Protein AF-A0A520IU74-F1 (afdb_monomer_lite)

Radius of gyration: 26.96 Å; chains: 1; bounding box: 60×42×92 Å

Secondary structure (DSSP, 8-state):
-PPPPPPPPP-S-PPP---HHHHHHHHHHHHHHHHHHHHHHHHHHHHHHHHHHHHHHHHHHHHHHHHHHHHHHHHHHH---HHHHHHHHSHHHHHTT-HHHHHHHHHHHHHHHHHHHHHHHHHHHHHHHHHHHHHT--THHHHHHHHHHHHHHHHHHTS--

Sequence (161 aa):
MVQDPAPSPAPADAPPRAGTTGIFRAAARNLGWLLASRGVMAILSLFYLGFATRTLGVVDFGRFALISGAAQALATFVGFQTWQIIVQYGVEPIQHGDTPRLARLFRLSAILDLCSALVGAVLTVGILFAWSDGFGIPPNLMRDTLIFAVVQLITIRSTPL

Foldseek 3Di:
DDDDDDDDDDDPDPDPDCDPVNVVVVVVVVVVVVVVVVVVVVVVVVVVLVCLCVVLPDPVSVVVCVVVVVLVVLCVVLPDPLVVQCVVVVPVCVVVVVVVVNVVSVVVSVVSLVRSLVVSVVVLVVVCVVCVVVPVDDPVVVVVVVVVSVVVSVVSPVPDD

pLDDT: mean 73.12, std 12.09, range [39.5, 96.88]

Structure (mmCIF, N/CA/C/O backbone):
data_AF-A0A520IU74-F1
#
_entry.id   AF-A0A520IU74-F1
#
loop_
_atom_site.group_PDB
_atom_site.id
_atom_site.type_symbol
_atom_site.label_atom_id
_atom_site.label_alt_id
_atom_site.label_comp_id
_atom_site.label_asym_id
_atom_site.label_entity_id
_atom_site.label_seq_id
_atom_site.pdbx_PDB_ins_code
_atom_site.Cartn_x
_atom_site.Cartn_y
_atom_site.Cartn_z
_atom_site.occupancy
_atom_site.B_iso_or_equiv
_atom_site.auth_seq_id
_atom_site.auth_comp_id
_atom_site.auth_asym_id
_atom_site.auth_atom_id
_atom_site.pdbx_PDB_model_num
ATOM 1 N N . MET A 1 1 ? -40.901 26.058 63.646 1.00 45.91 1 MET A N 1
ATOM 2 C CA . MET A 1 1 ? -39.431 26.198 63.672 1.00 45.91 1 MET A CA 1
ATOM 3 C C . MET A 1 1 ? -38.884 25.189 62.669 1.00 45.91 1 MET A C 1
ATOM 5 O O . MET A 1 1 ? -38.609 24.055 63.027 1.00 45.91 1 MET A O 1
ATOM 9 N N . VAL A 1 2 ? -38.921 25.553 61.385 1.00 54.50 2 VAL A N 1
ATOM 10 C CA . VAL A 1 2 ? -38.447 24.715 60.273 1.00 54.50 2 VAL A CA 1
ATOM 11 C C . VAL A 1 2 ? -36.959 25.019 60.130 1.00 54.50 2 VAL A C 1
ATOM 13 O O . VAL A 1 2 ? -36.602 26.177 59.942 1.00 54.50 2 VAL A O 1
ATO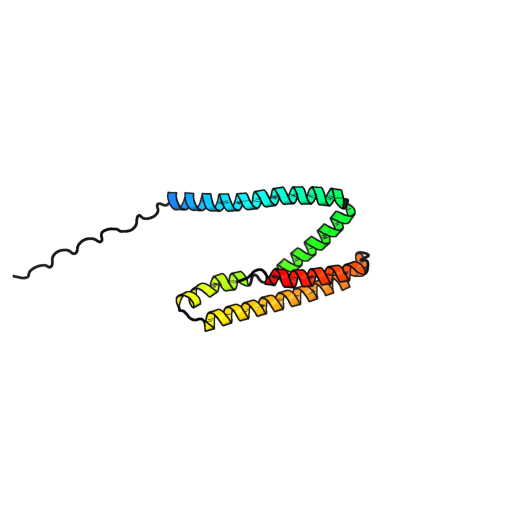M 16 N N . GLN A 1 3 ? -36.100 24.023 60.335 1.00 60.66 3 GLN A N 1
ATOM 17 C CA . GLN A 1 3 ? -34.674 24.144 60.041 1.00 60.66 3 GLN A CA 1
ATOM 18 C C . GLN A 1 3 ? -34.506 24.105 58.523 1.00 60.66 3 GLN A C 1
ATOM 20 O O . GLN A 1 3 ? -34.848 23.100 57.900 1.00 60.66 3 GLN A O 1
ATOM 25 N N . ASP A 1 4 ? -33.998 25.188 57.940 1.00 68.94 4 ASP A N 1
ATOM 26 C CA . ASP A 1 4 ? -33.504 25.163 56.567 1.00 68.94 4 ASP A CA 1
ATOM 27 C C . ASP A 1 4 ? -32.324 24.179 56.472 1.00 68.94 4 ASP A C 1
ATOM 29 O O . ASP A 1 4 ? -31.436 24.200 57.335 1.00 68.94 4 ASP A O 1
ATOM 33 N N . PRO A 1 5 ? -32.285 23.301 55.455 1.00 67.31 5 PRO A N 1
ATOM 34 C CA . PRO A 1 5 ? -31.148 22.423 55.241 1.00 67.31 5 PRO A CA 1
ATOM 35 C C . PRO A 1 5 ? -29.914 23.261 54.884 1.00 67.31 5 PRO A C 1
ATOM 37 O O . PRO A 1 5 ? -29.975 24.171 54.057 1.00 67.31 5 PRO A O 1
ATOM 40 N N . ALA A 1 6 ? -28.783 22.950 55.518 1.00 72.69 6 ALA A N 1
ATOM 41 C CA . ALA A 1 6 ? -27.508 23.601 55.238 1.00 72.69 6 ALA A CA 1
ATOM 42 C C . ALA A 1 6 ? -27.155 23.500 53.736 1.00 72.69 6 ALA A C 1
ATOM 44 O O . ALA A 1 6 ? -27.392 22.451 53.126 1.00 72.69 6 ALA A O 1
ATOM 45 N N . PRO A 1 7 ? -26.575 24.553 53.129 1.00 71.06 7 PRO A N 1
ATOM 46 C CA . PRO A 1 7 ? -26.173 24.520 51.728 1.00 71.06 7 PRO A CA 1
ATOM 47 C C . PRO A 1 7 ? -25.169 23.387 51.490 1.00 71.06 7 PRO A C 1
ATOM 49 O O . PRO A 1 7 ? -24.191 23.241 52.226 1.00 71.06 7 PRO A O 1
ATOM 52 N N . SER A 1 8 ? -25.419 22.571 50.463 1.00 74.25 8 SER A N 1
ATOM 53 C CA . SER A 1 8 ? -24.512 21.494 50.064 1.00 74.25 8 SER A CA 1
ATOM 54 C C . SER A 1 8 ? -23.123 22.060 49.727 1.00 74.25 8 SER A C 1
ATOM 56 O O . SER A 1 8 ? -23.045 23.109 49.080 1.00 74.25 8 SER A O 1
ATOM 58 N N . PRO A 1 9 ? -22.024 21.395 50.133 1.00 69.62 9 PRO A N 1
ATOM 59 C CA . PRO A 1 9 ? -20.681 21.837 49.783 1.00 69.62 9 PRO A CA 1
ATOM 60 C C . PRO A 1 9 ? -20.535 21.856 48.259 1.00 69.62 9 PRO A C 1
ATOM 62 O O . PRO A 1 9 ? -20.893 20.894 47.577 1.00 69.62 9 PRO A O 1
ATOM 65 N N . ALA A 1 10 ? -20.033 22.972 47.726 1.00 68.88 10 ALA A N 1
ATOM 66 C CA . ALA A 1 10 ? -19.710 23.086 46.311 1.00 68.88 10 ALA A CA 1
ATOM 67 C C . ALA A 1 10 ? -18.766 21.937 45.910 1.00 68.88 10 ALA A C 1
ATOM 69 O O . ALA A 1 10 ? -17.871 21.606 46.693 1.00 68.88 10 ALA A O 1
ATOM 70 N N . PRO A 1 11 ? -18.942 21.322 44.726 1.00 67.00 11 PRO A N 1
ATOM 71 C CA . PRO A 1 11 ? -18.048 20.270 44.268 1.00 67.00 11 PRO A CA 1
ATOM 72 C C . PRO A 1 11 ? -16.624 20.826 44.184 1.00 67.00 11 PRO A C 1
ATOM 74 O O . PRO A 1 11 ? -16.317 21.657 43.327 1.00 67.00 11 PRO A O 1
ATOM 77 N N . ALA A 1 12 ? -15.773 20.392 45.113 1.00 68.81 12 ALA A N 1
ATOM 78 C CA . ALA A 1 12 ? -14.339 20.559 45.004 1.00 68.81 12 ALA A CA 1
ATOM 79 C C . ALA A 1 12 ? -13.885 19.772 43.767 1.00 68.81 12 ALA A C 1
ATOM 81 O O . ALA A 1 12 ? -14.268 18.618 43.587 1.00 68.81 12 ALA A O 1
ATOM 82 N N . ASP A 1 13 ? -13.098 20.433 42.922 1.00 66.38 13 ASP A N 1
ATOM 83 C CA . ASP A 1 13 ? -12.348 19.836 41.814 1.00 66.38 13 ASP A CA 1
ATOM 84 C C . ASP A 1 13 ? -13.121 19.619 40.501 1.00 66.38 13 ASP A C 1
ATOM 86 O O . ASP A 1 13 ? -13.073 18.560 39.874 1.00 66.38 13 ASP A O 1
ATOM 90 N N . ALA A 1 14 ? -13.758 20.678 39.990 1.00 61.19 14 ALA A N 1
ATOM 91 C CA . ALA A 1 14 ? -14.028 20.744 38.554 1.00 61.19 14 ALA A CA 1
ATOM 92 C C . ALA A 1 14 ? -12.682 20.699 37.790 1.00 61.19 14 ALA A C 1
ATOM 94 O O . ALA A 1 14 ? -11.833 21.567 38.026 1.00 61.19 14 ALA A O 1
ATOM 95 N N . PRO A 1 15 ? -12.451 19.724 36.885 1.00 65.56 15 PRO A N 1
ATOM 96 C CA . PRO A 1 15 ? -11.173 19.594 36.200 1.00 65.56 15 PRO A CA 1
ATOM 97 C C . PRO A 1 15 ? -10.864 20.877 35.418 1.00 65.56 15 PRO A C 1
ATOM 99 O O . PRO A 1 15 ? -11.771 21.463 34.811 1.00 65.56 15 PRO A O 1
ATOM 102 N N . PRO A 1 16 ? -9.599 21.333 35.413 1.00 66.25 16 PRO A N 1
ATOM 103 C CA . PRO A 1 16 ? -9.214 22.543 34.707 1.00 66.25 16 PRO A CA 1
ATOM 104 C C . PRO A 1 16 ? -9.596 22.399 33.234 1.00 66.25 16 PRO A C 1
ATOM 106 O O . PRO A 1 16 ? -9.099 21.517 32.531 1.00 66.25 16 PRO A O 1
ATOM 109 N N . ARG A 1 17 ? -10.511 23.258 32.764 1.00 65.50 17 ARG A N 1
ATOM 110 C CA . ARG A 1 17 ? -10.895 23.320 31.351 1.00 65.50 17 ARG A CA 1
ATOM 111 C C . ARG A 1 17 ? -9.622 23.576 30.558 1.00 65.50 17 ARG A C 1
ATOM 113 O O . ARG A 1 17 ? -9.024 24.641 30.702 1.00 65.50 17 ARG A O 1
ATOM 120 N N . ALA A 1 18 ? -9.186 22.592 29.773 1.00 63.19 18 ALA A N 1
ATOM 121 C CA . ALA A 1 18 ? -8.020 22.733 28.915 1.00 63.19 18 ALA A CA 1
ATOM 122 C C . ALA A 1 18 ? -8.215 23.986 28.052 1.00 63.19 18 ALA A C 1
ATOM 124 O O . ALA A 1 18 ? -9.097 24.029 27.196 1.00 63.19 18 ALA A O 1
ATOM 125 N N . GLY A 1 19 ? -7.444 25.036 28.343 1.00 71.50 19 GLY A N 1
ATOM 126 C CA . GLY A 1 19 ? -7.568 26.308 27.647 1.00 71.50 19 GLY A CA 1
ATOM 127 C C . GLY A 1 19 ? -7.324 26.116 26.154 1.00 71.50 19 GLY A C 1
ATOM 128 O O . GLY A 1 19 ? -6.503 25.289 25.753 1.00 71.50 19 GLY A O 1
ATOM 129 N N . THR A 1 20 ? -8.014 26.898 25.329 1.00 73.56 20 THR A N 1
ATOM 130 C CA . THR A 1 20 ? -7.917 26.896 23.863 1.00 73.56 20 THR A CA 1
ATOM 131 C C . THR A 1 20 ? -6.464 26.822 23.355 1.00 73.56 20 THR A C 1
ATOM 133 O O . THR A 1 20 ? -6.155 26.064 22.438 1.00 73.56 20 THR A O 1
ATOM 136 N N . THR A 1 21 ? -5.531 27.512 24.017 1.00 76.00 21 THR A N 1
ATOM 137 C CA . THR A 1 21 ? -4.080 27.487 23.749 1.00 76.00 21 THR A CA 1
ATOM 138 C C . THR A 1 21 ? -3.422 26.110 23.915 1.00 76.00 21 THR A C 1
ATOM 140 O O . THR A 1 21 ? -2.521 25.763 23.150 1.00 76.00 21 THR A O 1
ATOM 143 N N . GLY A 1 22 ? -3.867 25.299 24.877 1.00 81.00 22 GLY A N 1
ATOM 144 C CA . GLY A 1 22 ? -3.370 23.938 25.093 1.00 81.00 22 GLY A CA 1
ATOM 145 C C . GLY A 1 22 ? -3.755 22.983 23.961 1.00 81.00 22 GLY A C 1
ATOM 146 O O . GLY A 1 22 ? -2.924 22.185 23.521 1.00 81.00 22 GLY A O 1
ATOM 147 N N . ILE A 1 23 ? -4.976 23.123 23.434 1.00 86.62 23 ILE A N 1
ATOM 148 C CA . ILE A 1 23 ? -5.479 22.332 22.301 1.00 86.62 23 ILE A CA 1
ATOM 149 C C . ILE A 1 23 ? -4.698 22.678 21.028 1.00 86.62 23 ILE A C 1
ATOM 151 O O . ILE A 1 23 ? -4.203 21.775 20.354 1.00 86.62 23 ILE A O 1
ATOM 155 N N . PHE A 1 24 ? -4.495 23.969 20.740 1.00 88.62 24 PHE A N 1
ATOM 156 C CA . PHE A 1 24 ? -3.706 24.401 19.580 1.00 88.62 24 PHE A CA 1
ATOM 157 C C . PHE A 1 24 ? -2.255 23.913 19.637 1.00 88.62 24 PHE A C 1
ATOM 159 O O . PHE A 1 24 ? -1.729 23.436 18.632 1.00 88.62 24 PHE A O 1
ATOM 166 N N . ARG A 1 25 ? -1.611 23.953 20.810 1.00 90.38 25 ARG A N 1
ATOM 167 C CA . ARG A 1 25 ? -0.243 23.438 20.978 1.00 90.38 25 ARG A CA 1
ATOM 168 C C . ARG A 1 25 ? -0.164 21.920 20.785 1.00 90.38 25 ARG A C 1
ATOM 170 O O . ARG A 1 25 ? 0.785 21.434 20.170 1.00 90.38 25 ARG A O 1
ATOM 177 N N . ALA A 1 26 ? -1.141 21.168 21.293 1.00 87.00 26 ALA A N 1
ATOM 178 C CA . ALA A 1 26 ? -1.202 19.721 21.098 1.00 87.00 26 ALA A CA 1
ATOM 179 C C . ALA A 1 26 ? -1.432 19.359 19.621 1.00 87.00 26 ALA A C 1
ATOM 181 O O . ALA A 1 26 ? -0.724 18.504 19.086 1.00 87.00 26 ALA A O 1
ATOM 182 N N . ALA A 1 27 ? -2.355 20.057 18.952 1.00 89.62 27 ALA A N 1
ATOM 183 C CA . ALA A 1 27 ? -2.622 19.898 17.527 1.00 89.62 27 ALA A CA 1
ATOM 184 C C . ALA A 1 27 ? -1.385 20.231 16.678 1.00 89.62 27 ALA A C 1
ATOM 186 O O . ALA A 1 27 ? -0.993 19.422 15.841 1.00 89.62 27 ALA A O 1
ATOM 187 N N . ALA A 1 28 ? -0.711 21.354 16.947 1.00 92.56 28 ALA A N 1
ATOM 188 C CA . ALA A 1 28 ? 0.508 21.751 16.243 1.00 92.56 28 ALA A CA 1
ATOM 189 C C . ALA A 1 28 ? 1.644 20.731 16.414 1.00 92.56 28 ALA A C 1
ATOM 191 O O . ALA A 1 28 ? 2.348 20.425 15.455 1.00 92.56 28 ALA A O 1
ATOM 192 N N . ARG A 1 29 ? 1.803 20.152 17.612 1.00 91.69 29 ARG A N 1
ATOM 193 C CA . ARG A 1 29 ? 2.802 19.102 17.862 1.00 91.69 29 ARG A CA 1
ATOM 194 C C . ARG A 1 29 ? 2.498 17.815 17.091 1.00 91.69 29 ARG A C 1
ATOM 196 O O . ARG A 1 29 ? 3.411 17.247 16.500 1.00 91.69 29 ARG A O 1
ATOM 203 N N . ASN A 1 30 ? 1.244 17.361 17.088 1.00 91.19 30 ASN A N 1
ATOM 204 C CA . ASN A 1 30 ? 0.837 16.170 16.331 1.00 91.19 30 ASN A CA 1
ATOM 205 C C . ASN A 1 30 ? 0.984 16.391 14.822 1.00 91.19 30 ASN A C 1
ATOM 207 O O . ASN A 1 30 ? 1.514 15.535 14.118 1.00 91.19 30 ASN A O 1
ATOM 211 N N . LEU A 1 31 ? 0.577 17.566 14.339 1.00 92.25 31 LEU A N 1
ATOM 212 C CA . LEU A 1 31 ? 0.728 17.947 12.941 1.00 92.25 31 LEU A CA 1
ATOM 213 C C . LEU A 1 31 ? 2.209 18.030 12.546 1.00 92.25 31 LEU A C 1
ATOM 215 O O . LEU A 1 31 ? 2.585 17.519 11.498 1.00 92.25 31 LEU A O 1
ATOM 219 N N . GLY A 1 32 ? 3.061 18.592 13.408 1.00 92.75 32 GLY A N 1
ATOM 220 C CA . GLY A 1 32 ? 4.510 18.625 13.207 1.00 92.75 32 GLY A CA 1
ATOM 221 C C . GLY A 1 32 ? 5.117 17.227 13.088 1.00 92.75 32 GLY A C 1
ATOM 222 O O . GLY A 1 32 ? 5.904 16.980 12.179 1.00 92.75 32 GLY A O 1
ATOM 223 N N . TRP A 1 33 ? 4.695 16.287 13.937 1.00 92.88 33 TRP A N 1
ATOM 224 C CA . TRP A 1 33 ? 5.113 14.885 13.839 1.00 92.88 33 TRP A CA 1
ATOM 225 C C . TRP A 1 33 ? 4.642 14.203 12.548 1.00 92.88 33 TRP A C 1
ATOM 227 O O . TRP A 1 33 ? 5.419 13.483 11.919 1.00 92.88 33 TRP A O 1
ATOM 237 N N . LEU A 1 34 ? 3.403 14.455 12.114 1.00 92.00 34 LEU A N 1
ATOM 238 C CA . LEU A 1 34 ? 2.878 13.936 10.847 1.00 92.00 34 LEU A CA 1
ATOM 239 C C . LEU A 1 34 ? 3.610 14.528 9.634 1.00 92.00 34 LEU A C 1
ATOM 241 O O . LEU A 1 34 ? 3.950 13.799 8.706 1.00 92.00 34 LEU A O 1
ATOM 245 N N . LEU A 1 35 ? 3.888 15.834 9.628 1.00 93.88 35 LEU A N 1
ATOM 246 C CA . LEU A 1 35 ? 4.655 16.455 8.547 1.00 93.88 35 LEU A CA 1
ATOM 247 C C . LEU A 1 35 ? 6.101 15.962 8.522 1.00 93.88 35 LEU A C 1
ATOM 249 O O . LEU A 1 35 ? 6.633 15.739 7.437 1.00 93.88 35 LEU A O 1
ATOM 253 N N . ALA A 1 36 ? 6.725 15.759 9.683 1.00 93.06 36 ALA A N 1
ATOM 254 C CA . ALA A 1 36 ? 8.086 15.242 9.761 1.00 93.06 36 ALA A CA 1
ATOM 255 C C . ALA A 1 36 ? 8.195 13.851 9.119 1.00 93.06 36 ALA A C 1
ATOM 257 O O . ALA A 1 36 ? 9.079 13.630 8.290 1.00 93.06 36 ALA A O 1
ATOM 258 N N . SER A 1 37 ? 7.267 12.935 9.427 1.00 91.75 37 SER A N 1
ATOM 259 C CA . SER A 1 37 ? 7.279 11.592 8.832 1.00 91.75 37 SER A CA 1
ATOM 260 C C . SER A 1 37 ? 7.056 11.625 7.316 1.00 91.75 37 SER A C 1
ATOM 262 O O . SER A 1 37 ? 7.760 10.932 6.577 1.00 91.75 37 SER A O 1
ATOM 264 N N . ARG A 1 38 ? 6.154 12.488 6.822 1.00 92.81 38 ARG A N 1
ATOM 265 C CA . ARG A 1 38 ? 5.956 12.677 5.373 1.00 92.81 38 ARG A CA 1
ATOM 266 C C . ARG A 1 38 ? 7.157 13.328 4.690 1.00 92.81 38 ARG A C 1
ATOM 268 O O . ARG A 1 38 ? 7.490 12.944 3.573 1.00 92.81 38 ARG A O 1
ATOM 275 N N . GLY A 1 39 ? 7.819 14.275 5.351 1.00 95.44 39 GLY A N 1
ATOM 276 C CA . GLY A 1 39 ? 9.022 14.932 4.841 1.00 95.44 39 GLY A CA 1
ATOM 277 C C . GLY A 1 39 ? 10.180 13.950 4.670 1.00 95.44 39 GLY A C 1
ATOM 278 O O . GLY A 1 39 ? 10.783 13.887 3.600 1.00 95.44 39 GLY A O 1
ATOM 279 N N . VAL A 1 40 ? 10.434 13.118 5.684 1.00 95.69 40 VAL A N 1
ATOM 280 C CA . VAL A 1 40 ? 11.456 12.059 5.613 1.00 95.69 40 VAL A CA 1
ATOM 281 C C . VAL A 1 40 ? 11.139 11.066 4.492 1.00 95.69 40 VAL A C 1
ATOM 283 O O . VAL A 1 40 ? 12.021 10.745 3.695 1.00 95.69 40 VAL A O 1
ATOM 286 N N . MET A 1 41 ? 9.880 10.629 4.374 1.00 93.75 41 MET A N 1
ATOM 287 C CA . MET A 1 41 ? 9.442 9.748 3.285 1.00 93.75 41 MET A CA 1
ATOM 288 C C . MET A 1 41 ? 9.679 10.379 1.904 1.00 93.75 41 MET A C 1
ATOM 290 O O . MET A 1 41 ? 10.172 9.701 1.005 1.00 93.75 41 MET A O 1
ATOM 294 N N . ALA A 1 42 ? 9.372 11.667 1.730 1.00 93.81 42 ALA A N 1
ATOM 295 C CA . ALA A 1 42 ? 9.569 12.363 0.460 1.00 93.81 42 ALA A CA 1
ATOM 296 C C . ALA A 1 42 ? 11.053 12.444 0.068 1.00 93.81 42 ALA A C 1
ATOM 298 O O . ALA A 1 42 ? 11.406 12.159 -1.076 1.00 93.81 42 ALA A O 1
ATOM 299 N N . ILE A 1 43 ? 11.928 12.765 1.024 1.00 96.88 43 ILE A N 1
ATOM 300 C CA . ILE A 1 43 ? 13.379 12.812 0.800 1.00 96.88 43 ILE A CA 1
ATOM 301 C C . ILE A 1 43 ? 13.905 11.428 0.399 1.00 96.88 43 ILE A C 1
ATOM 303 O O . ILE A 1 43 ? 14.601 11.299 -0.608 1.00 96.88 43 ILE A O 1
ATOM 307 N N . LEU A 1 44 ? 13.532 10.378 1.137 1.00 95.25 44 LEU A N 1
ATOM 308 C CA . LEU A 1 44 ? 13.904 8.999 0.807 1.00 95.25 44 LEU A CA 1
ATOM 309 C C . LEU A 1 44 ? 13.384 8.580 -0.576 1.00 95.25 44 LEU A C 1
ATOM 311 O O . LEU A 1 44 ? 14.109 7.938 -1.334 1.00 95.25 44 LEU A O 1
ATOM 315 N N . SER A 1 45 ? 12.164 8.987 -0.937 1.00 90.31 45 SER A N 1
ATOM 316 C CA . SER A 1 45 ? 11.587 8.720 -2.257 1.00 90.31 45 SER A CA 1
ATOM 317 C C . SER A 1 45 ? 12.369 9.396 -3.384 1.00 90.31 45 SER A C 1
ATOM 319 O O . SER A 1 45 ? 12.501 8.808 -4.456 1.00 90.31 45 SER A O 1
ATOM 321 N N . LEU A 1 46 ? 12.902 10.604 -3.170 1.00 93.12 46 LEU A N 1
ATOM 322 C CA . LEU A 1 46 ? 13.756 11.281 -4.153 1.00 93.12 46 LEU A CA 1
ATOM 323 C C . LEU A 1 46 ? 15.082 10.542 -4.346 1.00 93.12 46 LEU A C 1
ATOM 325 O O . LEU A 1 46 ? 15.514 10.354 -5.483 1.00 93.12 46 LEU A O 1
ATOM 329 N N . PHE A 1 47 ? 15.700 10.069 -3.260 1.00 94.69 47 PHE A N 1
ATOM 330 C CA . PHE A 1 47 ? 16.892 9.225 -3.358 1.00 94.69 47 PHE A CA 1
ATOM 331 C C . PHE A 1 47 ? 16.598 7.935 -4.122 1.00 94.69 47 PHE A C 1
ATOM 333 O O . PHE A 1 47 ? 17.319 7.615 -5.065 1.00 94.69 47 PHE A O 1
ATOM 340 N N . TYR A 1 48 ? 15.517 7.234 -3.769 1.00 90.50 48 TYR A N 1
ATOM 341 C CA . TYR A 1 48 ? 15.068 6.041 -4.487 1.00 90.50 48 TYR A CA 1
ATOM 342 C C . TYR A 1 48 ? 14.898 6.316 -5.985 1.00 90.50 48 TYR A C 1
ATOM 344 O O . TYR A 1 48 ? 15.430 5.574 -6.807 1.00 90.50 48 TYR A O 1
ATOM 352 N N . LEU A 1 49 ? 14.226 7.411 -6.343 1.00 88.31 49 LEU A N 1
ATOM 353 C CA . LEU A 1 49 ? 13.997 7.800 -7.731 1.00 88.31 49 LEU A CA 1
ATOM 354 C C . LEU A 1 49 ? 15.312 8.060 -8.485 1.00 88.31 49 LEU A C 1
ATOM 356 O O . LEU A 1 49 ? 15.491 7.598 -9.614 1.00 88.31 49 LEU A O 1
ATOM 360 N N . GLY A 1 50 ? 16.256 8.758 -7.850 1.00 89.38 50 GLY A N 1
ATOM 361 C CA . GLY A 1 50 ? 17.582 9.010 -8.414 1.00 89.38 50 GLY A CA 1
ATOM 362 C C . GLY A 1 50 ? 18.396 7.727 -8.608 1.00 89.38 50 GLY A C 1
ATOM 363 O O . GLY A 1 50 ? 19.039 7.546 -9.642 1.00 89.38 50 GLY A O 1
ATOM 364 N N . PHE A 1 51 ? 18.331 6.794 -7.655 1.00 90.00 51 PHE A N 1
ATOM 365 C CA . PHE A 1 51 ? 18.980 5.490 -7.799 1.00 90.00 51 PHE A CA 1
ATOM 366 C C . PHE A 1 51 ? 18.316 4.639 -8.884 1.00 90.00 51 PHE A C 1
ATOM 368 O O . PHE A 1 51 ? 19.021 4.073 -9.716 1.00 90.00 51 PHE A O 1
ATOM 375 N N . ALA A 1 52 ? 16.985 4.577 -8.928 1.00 83.62 52 ALA A N 1
ATOM 376 C CA . ALA A 1 52 ? 16.236 3.796 -9.909 1.00 83.62 52 ALA A CA 1
ATOM 377 C C . ALA A 1 52 ? 16.498 4.280 -11.345 1.00 83.62 52 ALA A C 1
ATOM 379 O O . ALA A 1 52 ? 16.814 3.481 -12.221 1.00 83.62 52 ALA A O 1
ATOM 380 N N . THR A 1 53 ? 16.459 5.594 -11.581 1.00 86.88 53 THR A N 1
ATOM 381 C CA . THR A 1 53 ? 16.750 6.178 -12.904 1.00 86.88 53 THR A CA 1
ATOM 382 C C . THR A 1 53 ? 18.192 5.932 -13.352 1.00 86.88 53 THR A C 1
ATOM 384 O O . THR A 1 53 ? 18.427 5.681 -14.534 1.00 86.88 53 THR A O 1
ATOM 387 N N . ARG A 1 54 ? 19.162 5.943 -12.425 1.00 87.06 54 ARG A N 1
ATOM 388 C CA . ARG A 1 54 ? 20.575 5.657 -12.728 1.00 87.06 54 ARG A CA 1
ATOM 389 C C . ARG A 1 54 ? 20.869 4.168 -12.935 1.00 87.06 54 ARG A C 1
ATOM 391 O O . ARG A 1 54 ? 21.749 3.841 -13.722 1.00 87.06 54 ARG A O 1
ATOM 398 N N . THR A 1 55 ? 20.185 3.281 -12.214 1.00 86.31 55 THR A N 1
ATOM 399 C CA . THR A 1 55 ? 20.421 1.826 -12.267 1.00 86.31 55 THR A CA 1
ATOM 400 C C . THR A 1 55 ? 19.705 1.157 -13.435 1.00 86.31 55 THR A C 1
ATOM 402 O O . THR A 1 55 ? 20.309 0.321 -14.098 1.00 86.31 55 THR A O 1
ATOM 405 N N . LEU A 1 56 ? 18.453 1.536 -13.714 1.00 78.44 56 LEU A N 1
ATOM 406 C CA . LEU A 1 56 ? 17.666 0.985 -14.825 1.00 78.44 56 LEU A CA 1
ATOM 407 C C . LEU A 1 56 ? 17.894 1.743 -16.143 1.00 78.44 56 LEU A C 1
ATOM 409 O O . LEU A 1 56 ? 17.648 1.206 -17.216 1.00 78.44 56 LEU A O 1
ATOM 413 N N . GLY A 1 57 ? 18.340 2.999 -16.084 1.00 81.25 57 GLY A N 1
ATOM 414 C CA . GLY A 1 57 ? 18.317 3.895 -17.239 1.00 81.25 57 GLY A CA 1
ATOM 415 C C . GLY A 1 57 ? 16.910 4.439 -17.529 1.00 81.25 57 GLY A C 1
ATOM 416 O O . GLY A 1 57 ? 15.899 3.942 -17.035 1.00 81.25 57 GLY A O 1
ATOM 417 N N . VAL A 1 58 ? 16.834 5.507 -18.330 1.00 80.94 58 VAL A N 1
ATOM 418 C CA . VAL A 1 58 ? 15.599 6.298 -18.527 1.00 80.94 58 VAL A CA 1
ATOM 419 C C . VAL A 1 58 ? 14.451 5.475 -19.125 1.00 80.94 58 VAL A C 1
ATOM 421 O O . VAL A 1 58 ? 13.301 5.640 -18.719 1.00 80.94 58 VAL A O 1
ATOM 424 N N . VAL A 1 59 ? 14.750 4.581 -20.071 1.00 79.31 59 VAL A N 1
ATOM 425 C CA . VAL A 1 59 ? 13.731 3.813 -20.806 1.00 79.31 59 VAL A CA 1
ATOM 426 C C . VAL A 1 59 ? 13.075 2.754 -19.916 1.00 79.31 59 VAL A C 1
ATOM 428 O O . VAL A 1 59 ? 11.846 2.705 -19.828 1.00 79.31 59 VAL A O 1
ATOM 431 N N . ASP A 1 60 ? 13.865 1.944 -19.210 1.00 76.44 60 ASP A N 1
ATOM 432 C CA . ASP A 1 60 ? 13.322 0.893 -18.342 1.00 76.44 60 ASP A CA 1
ATOM 433 C C . ASP A 1 60 ? 12.719 1.462 -17.053 1.00 76.44 60 ASP A C 1
ATOM 435 O O . ASP A 1 60 ? 11.704 0.952 -16.571 1.00 76.44 60 ASP A O 1
ATOM 439 N N . PHE A 1 61 ? 13.239 2.591 -16.555 1.00 83.44 61 PHE A N 1
ATOM 440 C CA . PHE A 1 61 ? 12.580 3.355 -15.498 1.00 83.44 61 PHE A CA 1
ATOM 441 C C . PHE A 1 61 ? 11.172 3.816 -15.914 1.00 83.44 61 PHE A C 1
ATOM 443 O O . PHE A 1 61 ? 10.228 3.675 -15.137 1.00 83.44 61 PHE A O 1
ATOM 450 N N . GLY A 1 62 ? 11.003 4.323 -17.142 1.00 81.12 62 GLY A N 1
ATOM 451 C CA . GLY A 1 62 ? 9.699 4.746 -17.661 1.00 81.12 62 GLY A CA 1
ATOM 452 C C . GLY A 1 62 ? 8.683 3.601 -17.715 1.00 81.12 62 GLY A C 1
ATOM 453 O O . GLY A 1 62 ? 7.541 3.767 -17.286 1.00 81.12 62 GLY A O 1
ATOM 454 N N . ARG A 1 63 ? 9.109 2.412 -18.162 1.00 81.31 63 ARG A N 1
ATOM 455 C CA . ARG A 1 63 ? 8.273 1.196 -18.159 1.00 81.31 63 ARG A CA 1
ATOM 456 C C . ARG A 1 63 ? 7.860 0.800 -16.743 1.00 81.31 63 ARG A C 1
ATOM 458 O O . ARG A 1 63 ? 6.678 0.576 -16.492 1.00 81.31 63 ARG A O 1
ATOM 465 N N . PHE A 1 64 ? 8.814 0.769 -15.812 1.00 78.19 64 PHE A N 1
ATOM 466 C CA . PHE A 1 64 ? 8.544 0.472 -14.406 1.00 78.19 64 PHE A CA 1
ATOM 467 C C . PHE A 1 64 ? 7.561 1.477 -13.786 1.00 78.19 64 PHE A C 1
ATOM 469 O O . PHE A 1 64 ? 6.598 1.075 -13.132 1.00 78.19 64 PHE A O 1
ATOM 476 N N . ALA A 1 65 ? 7.764 2.775 -14.024 1.00 85.44 65 ALA A N 1
ATOM 477 C CA . ALA A 1 65 ? 6.901 3.832 -13.507 1.00 85.44 65 ALA A CA 1
ATOM 478 C C . ALA A 1 65 ? 5.468 3.729 -14.053 1.00 85.44 65 ALA A C 1
ATOM 480 O O . ALA A 1 65 ? 4.519 3.884 -13.285 1.00 85.44 65 ALA A O 1
ATOM 481 N N . LEU A 1 66 ? 5.299 3.414 -15.344 1.00 81.25 66 LEU A N 1
ATOM 482 C CA . LEU A 1 66 ? 3.982 3.212 -15.957 1.00 81.25 66 LEU A CA 1
ATOM 483 C C . LEU A 1 66 ? 3.252 1.998 -15.374 1.00 81.25 66 LEU A C 1
ATOM 485 O O . LEU A 1 66 ? 2.090 2.118 -14.993 1.00 81.25 66 LEU A O 1
ATOM 489 N N . ILE A 1 67 ? 3.931 0.853 -15.257 1.00 77.62 67 ILE A N 1
ATOM 490 C CA . ILE A 1 67 ? 3.342 -0.373 -14.697 1.00 77.62 67 ILE A CA 1
ATOM 491 C C . ILE A 1 67 ? 2.959 -0.157 -13.229 1.00 77.62 67 ILE A C 1
ATOM 493 O O . ILE A 1 67 ? 1.834 -0.451 -12.827 1.00 77.62 67 ILE A O 1
ATOM 497 N N . SER A 1 68 ? 3.874 0.403 -12.435 1.00 76.31 68 SER A N 1
ATOM 498 C CA . SER A 1 68 ? 3.653 0.658 -11.009 1.00 76.31 68 SER A CA 1
ATOM 499 C C . SER A 1 68 ? 2.539 1.685 -10.777 1.00 76.31 68 SER A C 1
ATOM 501 O O . SER A 1 68 ? 1.659 1.471 -9.943 1.00 76.31 68 SER A O 1
ATOM 503 N N . GLY A 1 69 ? 2.510 2.766 -11.563 1.00 82.25 69 GLY A N 1
ATOM 504 C CA . GLY A 1 69 ? 1.457 3.781 -11.497 1.00 82.25 69 GLY A CA 1
ATOM 505 C C . GLY A 1 69 ? 0.084 3.237 -11.896 1.00 82.25 69 GLY A C 1
ATOM 506 O O . GLY A 1 69 ? -0.899 3.487 -11.197 1.00 82.25 69 GLY A O 1
ATOM 507 N N . ALA A 1 70 ? 0.009 2.439 -12.966 1.00 75.56 70 ALA A N 1
ATOM 508 C CA . ALA A 1 70 ? -1.228 1.774 -13.371 1.00 75.56 70 ALA A CA 1
ATOM 509 C C . ALA A 1 70 ? -1.730 0.811 -12.283 1.00 75.56 70 ALA A C 1
ATOM 511 O O . ALA A 1 70 ? -2.911 0.843 -11.931 1.00 75.56 70 ALA A O 1
ATOM 512 N N . ALA A 1 71 ? -0.832 0.016 -11.692 1.00 74.31 71 ALA A N 1
ATOM 513 C CA . ALA A 1 71 ? -1.163 -0.878 -10.586 1.00 74.31 71 ALA A CA 1
ATOM 514 C C . ALA A 1 71 ? -1.674 -0.111 -9.353 1.00 74.31 71 ALA A C 1
ATOM 516 O O . ALA A 1 71 ? -2.675 -0.512 -8.760 1.00 74.31 71 ALA A O 1
ATOM 517 N N . GLN A 1 72 ? -1.047 1.014 -8.986 1.00 73.31 72 GLN A N 1
ATOM 518 C CA . GLN A 1 72 ? -1.519 1.864 -7.884 1.00 73.31 72 GLN A CA 1
ATOM 519 C C . GLN A 1 72 ? -2.890 2.488 -8.164 1.00 73.31 72 GLN A C 1
ATOM 521 O O . GLN A 1 72 ? -3.743 2.522 -7.274 1.00 73.31 72 GLN A O 1
ATOM 526 N N . ALA A 1 73 ? -3.128 2.961 -9.389 1.00 78.00 73 ALA A N 1
ATOM 527 C CA . ALA A 1 73 ? -4.425 3.500 -9.783 1.00 78.00 73 ALA A CA 1
ATOM 528 C C . ALA A 1 73 ? -5.521 2.431 -9.666 1.00 78.00 73 ALA A C 1
ATOM 530 O O . ALA A 1 73 ? -6.542 2.666 -9.022 1.00 78.00 73 ALA A O 1
ATOM 531 N N . LEU A 1 74 ? -5.275 1.229 -10.195 1.00 70.06 74 LEU A N 1
ATOM 532 C CA . LEU A 1 74 ? -6.166 0.074 -10.037 1.00 70.06 74 LEU A CA 1
ATOM 533 C C . LEU A 1 74 ? -6.420 -0.260 -8.571 1.00 70.06 74 LEU A C 1
ATOM 535 O O . LEU A 1 74 ? -7.572 -0.406 -8.170 1.00 70.06 74 LEU A O 1
ATOM 539 N N . ALA A 1 75 ? -5.367 -0.327 -7.758 1.00 68.81 75 ALA A N 1
ATOM 540 C CA . ALA A 1 75 ? -5.496 -0.576 -6.328 1.00 68.81 75 ALA A CA 1
ATOM 541 C C . ALA A 1 75 ? -6.349 0.499 -5.635 1.00 68.81 75 ALA A C 1
ATOM 543 O O . ALA A 1 75 ? -7.103 0.176 -4.725 1.00 68.81 75 ALA A O 1
ATOM 544 N N . THR A 1 76 ? -6.287 1.753 -6.087 1.00 70.94 76 THR A N 1
ATOM 545 C CA . THR A 1 76 ? -7.115 2.848 -5.556 1.00 70.94 76 THR A CA 1
ATOM 546 C C . THR A 1 76 ? -8.580 2.719 -5.975 1.00 70.94 76 THR A C 1
ATOM 548 O O . THR A 1 76 ? -9.468 2.930 -5.154 1.00 70.94 76 THR A O 1
ATOM 551 N N . PHE A 1 77 ? -8.849 2.349 -7.231 1.00 71.38 77 PHE A N 1
ATOM 552 C CA . PHE A 1 77 ? -10.217 2.154 -7.728 1.00 71.38 77 PHE A CA 1
ATOM 553 C C . PHE A 1 77 ? -10.903 0.927 -7.125 1.00 71.38 77 PHE A C 1
ATOM 555 O O . PHE A 1 77 ? -12.115 0.930 -6.925 1.00 71.38 77 PHE A O 1
ATOM 562 N N . VAL A 1 78 ? -10.137 -0.127 -6.860 1.00 69.81 78 VAL A N 1
ATOM 563 C CA . VAL A 1 78 ? -10.666 -1.416 -6.405 1.00 69.81 78 VAL A CA 1
ATOM 564 C C . VAL A 1 78 ? -10.600 -1.560 -4.883 1.00 69.81 78 VAL A C 1
ATOM 566 O O . VAL A 1 78 ? -11.422 -2.253 -4.284 1.00 69.81 78 VAL A O 1
ATOM 569 N N . GLY A 1 79 ? -9.618 -0.922 -4.247 1.00 65.25 79 GLY A N 1
ATOM 570 C CA . GLY A 1 79 ? -9.326 -1.047 -2.826 1.00 65.25 79 GLY A CA 1
ATOM 571 C C . GLY A 1 79 ? -10.374 -0.365 -1.959 1.00 65.25 79 GLY A C 1
ATOM 572 O O . GLY A 1 79 ? -10.300 0.834 -1.692 1.00 65.25 79 GLY A O 1
ATOM 573 N N . PHE A 1 80 ? -11.322 -1.150 -1.454 1.00 65.56 80 PHE A N 1
ATOM 574 C CA . PHE A 1 80 ? -12.221 -0.703 -0.399 1.00 65.56 80 PHE A CA 1
ATOM 575 C C . PHE A 1 80 ? -11.434 -0.471 0.898 1.00 65.56 80 PHE A C 1
ATOM 577 O O . PHE A 1 80 ? -10.705 -1.342 1.364 1.00 65.56 80 PHE A O 1
ATOM 584 N N . GLN A 1 81 ? -11.581 0.717 1.495 1.00 65.12 81 GLN A N 1
ATOM 585 C CA . GLN A 1 81 ? -10.959 1.082 2.777 1.00 65.12 81 GLN A CA 1
ATOM 586 C C . GLN A 1 81 ? -11.725 0.449 3.944 1.00 65.12 81 GLN A C 1
ATOM 588 O O . GLN A 1 81 ? -12.291 1.128 4.798 1.00 65.12 81 GLN A O 1
ATOM 593 N N . THR A 1 82 ? -11.775 -0.875 3.966 1.00 63.47 82 THR A N 1
ATOM 594 C CA . THR A 1 82 ? -12.586 -1.662 4.890 1.00 63.47 82 THR A CA 1
ATOM 595 C C . THR A 1 82 ? -12.269 -1.385 6.365 1.00 63.47 82 THR A C 1
ATOM 597 O O . THR A 1 82 ? -13.159 -1.412 7.217 1.00 63.47 82 THR A O 1
ATOM 600 N N . TRP A 1 83 ? -11.018 -1.043 6.672 1.00 61.59 83 TRP A N 1
ATOM 601 C CA . TRP A 1 83 ? -10.586 -0.669 8.017 1.00 61.59 83 TRP A CA 1
ATOM 602 C C . TRP A 1 83 ? -11.285 0.600 8.541 1.00 61.59 83 TRP A C 1
ATOM 604 O O . TRP A 1 83 ? -11.592 0.679 9.726 1.00 61.59 83 TRP A O 1
ATOM 614 N N . GLN A 1 84 ? -11.623 1.562 7.671 1.00 62.38 84 GLN A N 1
ATOM 615 C CA . GLN A 1 84 ? -12.384 2.761 8.055 1.00 62.38 84 GLN A CA 1
ATOM 616 C C . GLN A 1 84 ? -13.804 2.396 8.504 1.00 62.38 84 GLN A C 1
ATOM 618 O O . GLN A 1 84 ? -14.314 2.973 9.460 1.00 62.38 84 GLN A O 1
ATOM 623 N N . ILE A 1 85 ? -14.420 1.391 7.869 1.00 68.44 85 ILE A N 1
ATOM 624 C CA . ILE A 1 85 ? -15.741 0.879 8.263 1.00 68.44 85 ILE A CA 1
ATOM 625 C C . ILE A 1 85 ? -15.653 0.253 9.661 1.00 68.44 85 ILE A C 1
ATOM 627 O O . ILE A 1 85 ? -16.498 0.519 10.513 1.00 68.44 85 ILE A O 1
ATOM 631 N N . ILE A 1 86 ? -14.608 -0.530 9.937 1.00 65.94 86 ILE A N 1
ATOM 632 C CA . ILE A 1 86 ? -14.412 -1.133 11.262 1.00 65.94 86 ILE A CA 1
ATOM 633 C C . ILE A 1 86 ? -14.180 -0.056 12.325 1.00 65.94 86 ILE A C 1
ATOM 635 O O . ILE A 1 86 ? -14.814 -0.099 13.374 1.00 65.94 86 ILE A O 1
ATOM 639 N N . VAL A 1 87 ? -13.325 0.934 12.060 1.00 67.19 87 VAL A N 1
ATOM 640 C CA . VAL A 1 87 ? -13.037 2.016 13.017 1.00 67.19 87 VAL A CA 1
ATOM 641 C C . VAL A 1 87 ? -14.275 2.873 13.286 1.00 67.19 87 VAL A C 1
ATOM 643 O O . VAL A 1 87 ? -14.523 3.246 14.431 1.00 67.19 87 VAL A O 1
ATOM 646 N N . GLN A 1 88 ? -15.083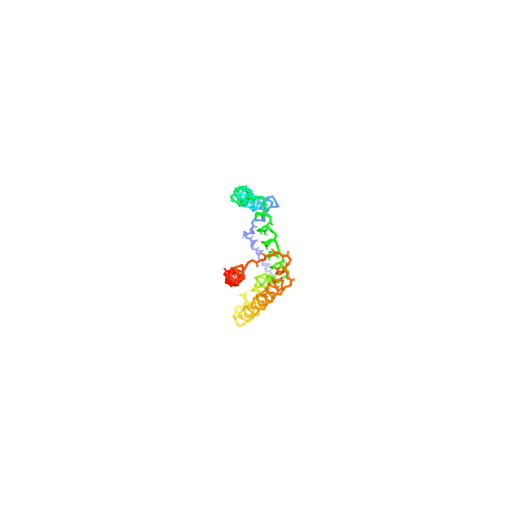 3.157 12.262 1.00 74.06 88 GLN A N 1
ATOM 647 C CA . GLN A 1 88 ? -16.264 4.005 12.412 1.00 74.06 88 GLN A CA 1
ATOM 648 C C . GLN A 1 88 ? -17.443 3.286 13.084 1.00 74.06 88 GLN A C 1
ATOM 650 O O . GLN A 1 88 ? -18.143 3.901 13.888 1.00 74.06 88 GLN A O 1
ATOM 655 N N . TYR A 1 89 ? -17.652 1.996 12.801 1.00 70.62 89 TYR A N 1
ATOM 656 C CA . TYR A 1 89 ? -18.794 1.226 13.319 1.00 70.62 89 TYR A CA 1
ATOM 657 C C . TYR A 1 89 ? -18.440 0.265 14.470 1.00 70.62 89 TYR A C 1
ATOM 659 O O . TYR A 1 89 ? -19.334 -0.321 15.074 1.00 70.62 89 TYR A O 1
ATOM 667 N N . GLY A 1 90 ? -17.160 0.096 14.809 1.00 63.12 90 GLY A N 1
ATOM 668 C CA . GLY A 1 90 ? -16.691 -0.804 15.872 1.00 63.12 90 GLY A CA 1
ATOM 669 C C . GLY A 1 90 ? -16.768 -0.220 17.286 1.00 63.12 90 GLY A C 1
ATOM 670 O O . GLY A 1 90 ? -16.776 -0.978 18.255 1.00 63.12 90 GLY A O 1
ATOM 671 N N . VAL A 1 91 ? -16.881 1.107 17.427 1.00 69.12 91 VAL A N 1
ATOM 672 C CA . VAL A 1 91 ? -16.912 1.786 18.738 1.00 69.12 91 VAL A CA 1
ATOM 673 C C . VAL A 1 91 ? -18.179 1.447 19.534 1.00 69.12 91 VAL A C 1
ATOM 675 O O . VAL A 1 91 ? -18.098 1.190 20.733 1.00 69.12 91 VAL A O 1
ATOM 678 N N . GLU A 1 92 ? -19.342 1.393 18.880 1.00 68.06 92 GLU A N 1
ATOM 679 C CA . GLU A 1 92 ? -20.628 1.118 19.538 1.00 68.06 92 GLU A CA 1
ATOM 680 C C . GLU A 1 92 ? -20.728 -0.333 20.079 1.00 68.06 92 GLU A C 1
ATOM 682 O O . GLU A 1 92 ? -21.042 -0.489 21.264 1.00 68.06 92 GLU A O 1
ATOM 687 N N . PRO A 1 93 ? -20.374 -1.395 19.320 1.00 61.50 93 PRO A N 1
ATOM 688 C CA . PRO A 1 93 ? -20.366 -2.774 19.822 1.00 61.50 93 PRO A CA 1
ATOM 689 C C . PRO A 1 93 ? -19.374 -3.028 20.963 1.00 61.50 93 PRO A C 1
ATOM 691 O O . PRO A 1 93 ? -19.675 -3.809 21.866 1.00 61.50 93 PRO A O 1
ATOM 694 N N . ILE A 1 94 ? -18.204 -2.374 20.943 1.00 67.88 94 ILE A N 1
ATOM 695 C CA . ILE A 1 94 ? -17.184 -2.510 21.997 1.00 67.88 94 ILE A CA 1
ATOM 696 C C . ILE A 1 94 ? -17.697 -1.932 23.321 1.00 67.88 94 ILE A C 1
ATOM 698 O O . ILE A 1 94 ? -17.522 -2.556 24.366 1.00 67.88 94 ILE A O 1
ATOM 702 N N . GLN A 1 95 ? -18.370 -0.779 23.286 1.00 69.88 95 GLN A N 1
ATOM 703 C CA . GLN A 1 95 ? -18.915 -0.141 24.491 1.00 69.88 95 GLN A CA 1
ATOM 704 C C . GLN A 1 95 ? -20.070 -0.931 25.124 1.00 69.88 95 GLN A C 1
ATOM 706 O O . GLN A 1 95 ? -20.255 -0.867 26.336 1.00 69.88 95 GLN A O 1
ATOM 711 N N . HIS A 1 96 ? -20.816 -1.699 24.326 1.00 74.00 96 HIS A N 1
ATOM 712 C CA . HIS A 1 96 ? -21.956 -2.497 24.792 1.00 74.00 96 HIS A CA 1
ATOM 713 C C . HIS A 1 96 ? -21.602 -3.969 25.074 1.00 74.00 96 HIS A C 1
ATOM 715 O O . HIS A 1 96 ? -22.480 -4.742 25.451 1.00 74.00 96 HIS A O 1
ATOM 721 N N . GLY A 1 97 ? -20.339 -4.379 24.890 1.00 69.81 97 GLY A N 1
ATOM 722 C CA . GLY A 1 97 ? -19.904 -5.769 25.084 1.00 69.81 97 GLY A CA 1
ATOM 723 C C . GLY A 1 97 ? -20.514 -6.765 24.087 1.00 69.81 97 GLY A C 1
ATOM 724 O O . GLY A 1 97 ? -20.484 -7.972 24.321 1.00 69.81 97 GLY A O 1
ATOM 725 N N . ASP A 1 98 ? -21.062 -6.286 22.967 1.00 73.94 98 ASP A N 1
ATOM 726 C CA . ASP A 1 98 ? -21.814 -7.091 22.000 1.00 73.94 98 ASP A CA 1
ATOM 727 C C . ASP A 1 98 ? -20.860 -7.744 20.981 1.00 73.94 98 ASP A C 1
ATOM 729 O O . ASP A 1 98 ? -20.750 -7.366 19.807 1.00 73.94 98 ASP A O 1
ATOM 733 N N . THR A 1 99 ? -20.116 -8.745 21.465 1.00 72.81 99 THR A N 1
ATOM 734 C CA . THR A 1 99 ? -19.132 -9.524 20.690 1.00 72.81 99 THR A CA 1
ATOM 735 C C . THR A 1 99 ? -19.698 -10.112 19.381 1.00 72.81 99 THR A C 1
ATOM 737 O O . THR A 1 99 ? -18.991 -10.087 18.368 1.00 72.81 99 THR A O 1
ATOM 740 N N . PRO A 1 100 ? -20.958 -10.599 19.322 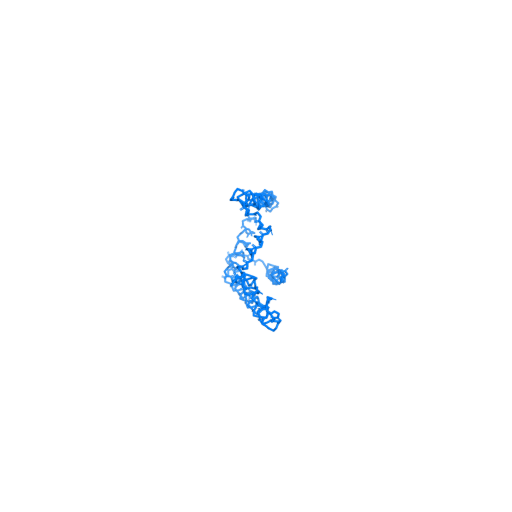1.00 77.31 100 PRO A N 1
ATOM 741 C CA . PRO A 1 100 ? -21.571 -11.079 18.082 1.00 77.31 100 PRO A CA 1
ATOM 742 C C . PRO A 1 100 ? -21.705 -10.016 16.983 1.00 77.31 100 PRO A C 1
ATOM 744 O O . PRO A 1 100 ? -21.526 -10.336 15.800 1.00 77.31 100 PRO A O 1
ATOM 747 N N . ARG A 1 101 ? -22.026 -8.763 17.336 1.00 72.56 101 ARG A N 1
ATOM 748 C CA . ARG A 1 101 ? -22.103 -7.654 16.367 1.00 72.56 101 ARG A CA 1
ATOM 749 C C . ARG A 1 101 ? -20.724 -7.283 15.840 1.00 72.56 101 ARG A C 1
ATOM 751 O O . ARG A 1 101 ? -20.562 -7.139 14.628 1.00 72.56 101 ARG A O 1
ATOM 758 N N . LEU A 1 102 ? -19.729 -7.236 16.722 1.00 71.94 102 LEU A N 1
ATOM 759 C CA . LEU A 1 102 ? -18.339 -6.975 16.352 1.00 71.94 102 LEU A CA 1
ATOM 760 C C . LEU A 1 102 ? -17.798 -8.052 15.391 1.00 71.94 102 LEU A C 1
ATOM 762 O O . LEU A 1 102 ? -17.247 -7.732 14.340 1.00 71.94 102 LEU A O 1
ATOM 766 N N . ALA A 1 103 ? -18.047 -9.334 15.680 1.00 72.50 103 ALA A N 1
ATOM 767 C CA . ALA A 1 103 ? -17.655 -10.444 14.808 1.00 72.50 103 ALA A CA 1
ATOM 768 C C . ALA A 1 103 ? -18.327 -10.383 13.422 1.00 72.50 103 ALA A C 1
ATOM 770 O O . ALA A 1 103 ? -17.726 -10.750 12.410 1.00 72.50 103 ALA A O 1
ATOM 771 N N . ARG A 1 104 ? -19.575 -9.901 13.349 1.00 78.38 104 ARG A N 1
ATOM 772 C CA . ARG A 1 104 ? -20.299 -9.726 12.082 1.00 78.38 104 ARG A CA 1
ATOM 773 C C . ARG A 1 104 ? -19.715 -8.585 11.248 1.00 78.38 104 ARG A C 1
ATOM 775 O O . ARG A 1 104 ? -19.629 -8.736 10.031 1.00 78.38 104 ARG A O 1
ATOM 782 N N . LEU A 1 105 ? -19.281 -7.507 11.903 1.00 75.00 105 LEU A N 1
ATOM 783 C CA . LEU A 1 105 ? -18.577 -6.386 11.280 1.00 75.00 105 LEU A CA 1
ATOM 784 C C . LEU A 1 105 ? -17.237 -6.850 10.693 1.00 75.00 105 LEU A C 1
ATOM 786 O O . LEU A 1 105 ? -17.009 -6.688 9.498 1.00 75.00 105 LEU A O 1
ATOM 790 N N . PHE A 1 106 ? -16.420 -7.555 11.485 1.00 72.25 106 PHE A N 1
ATOM 791 C CA . PHE A 1 106 ? -15.163 -8.147 11.013 1.00 72.25 106 PHE A CA 1
ATOM 792 C C . PHE A 1 106 ? -15.365 -9.120 9.848 1.00 72.25 106 PHE A C 1
AT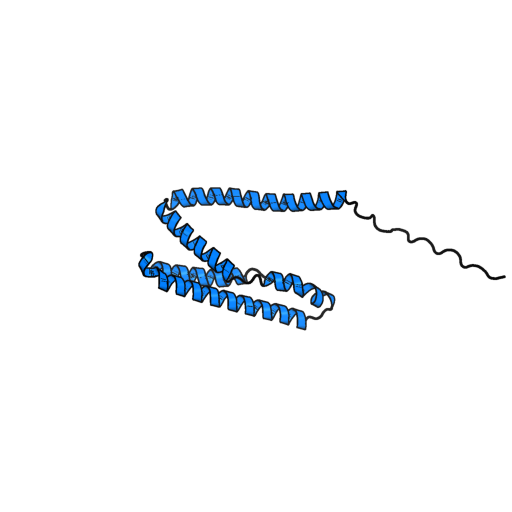OM 794 O O . PHE A 1 106 ? -14.583 -9.124 8.898 1.00 72.25 106 PHE A O 1
ATOM 801 N N . ARG A 1 107 ? -16.429 -9.929 9.876 1.00 74.81 107 ARG A N 1
ATOM 802 C CA . ARG A 1 107 ? -16.739 -10.854 8.780 1.00 74.81 107 ARG A CA 1
ATOM 803 C C . ARG A 1 107 ? -17.159 -10.124 7.505 1.00 74.81 107 ARG A C 1
ATOM 805 O O . ARG A 1 107 ? -16.725 -10.522 6.429 1.00 74.81 107 ARG A O 1
ATOM 812 N N . LEU A 1 108 ? -17.985 -9.081 7.608 1.00 75.62 108 LEU A N 1
ATOM 813 C CA . LEU A 1 108 ? -18.362 -8.249 6.460 1.00 75.62 108 LEU A CA 1
ATOM 814 C C . LEU A 1 108 ? -17.119 -7.615 5.834 1.00 75.62 108 LEU A C 1
ATOM 816 O O . LEU A 1 108 ? -16.929 -7.686 4.624 1.00 75.62 108 LEU A O 1
ATOM 820 N N . SER A 1 109 ? -16.250 -7.076 6.680 1.00 70.25 109 SER A N 1
ATOM 821 C CA . SER A 1 109 ? -14.974 -6.509 6.281 1.00 70.25 109 SER A CA 1
ATOM 822 C C . SER A 1 109 ? -14.081 -7.517 5.556 1.00 70.25 109 SER A C 1
ATOM 824 O O . SER A 1 109 ? -13.652 -7.272 4.433 1.00 70.25 109 SER A O 1
ATOM 826 N N . ALA A 1 110 ? -13.903 -8.710 6.122 1.00 70.75 110 ALA A N 1
ATOM 827 C CA . ALA A 1 110 ? -13.125 -9.768 5.484 1.00 70.75 110 ALA A CA 1
ATOM 828 C C . ALA A 1 110 ? -13.698 -10.208 4.121 1.00 70.75 110 ALA A C 1
ATOM 830 O O . ALA A 1 110 ? -12.937 -10.586 3.228 1.00 70.75 110 ALA A O 1
ATOM 831 N N . ILE A 1 111 ? -15.026 -10.172 3.950 1.00 75.19 111 ILE A N 1
ATOM 832 C CA . ILE A 1 111 ? -15.687 -10.468 2.669 1.00 75.19 111 ILE A CA 1
ATOM 833 C C . ILE A 1 111 ? -15.434 -9.344 1.660 1.00 75.19 111 ILE A C 1
ATOM 835 O O . ILE A 1 111 ? -15.102 -9.634 0.514 1.00 75.19 111 ILE A O 1
ATOM 839 N N . LEU A 1 112 ? -15.550 -8.079 2.072 1.00 73.19 112 LEU A N 1
ATOM 840 C CA . LEU A 1 112 ? -15.271 -6.929 1.207 1.00 73.19 112 LEU A CA 1
ATOM 841 C C . LEU A 1 112 ? -13.814 -6.915 0.733 1.00 73.19 112 LEU A C 1
ATOM 843 O O . LEU A 1 112 ? -13.571 -6.698 -0.453 1.00 73.19 112 LEU A O 1
ATOM 847 N N . ASP A 1 113 ? -12.868 -7.236 1.616 1.00 73.06 113 ASP A N 1
ATOM 848 C CA . ASP A 1 113 ? -11.450 -7.363 1.262 1.00 73.06 113 ASP A CA 1
ATOM 849 C C . ASP A 1 113 ? -11.188 -8.539 0.314 1.00 73.06 113 ASP A C 1
ATOM 851 O O . ASP A 1 113 ? -10.351 -8.451 -0.584 1.00 73.06 113 ASP A O 1
ATOM 855 N N . LEU A 1 114 ? -11.914 -9.651 0.467 1.00 70.94 114 LEU A N 1
ATOM 856 C CA . LEU A 1 114 ? -11.816 -10.768 -0.472 1.00 70.94 114 LEU A CA 1
ATOM 857 C C . LEU A 1 114 ? -12.379 -10.391 -1.852 1.00 70.94 114 LEU A C 1
ATOM 859 O O . LEU A 1 114 ? -11.758 -10.706 -2.866 1.00 70.94 114 LEU A O 1
ATOM 863 N N . CYS A 1 115 ? -13.526 -9.709 -1.897 1.00 75.25 115 CYS A N 1
ATOM 864 C CA . CYS A 1 115 ? -14.149 -9.259 -3.141 1.00 75.25 115 CYS A CA 1
ATOM 865 C C . CYS A 1 115 ? -13.286 -8.229 -3.874 1.00 75.25 115 CYS A C 1
ATOM 867 O O . CYS A 1 115 ? -13.078 -8.370 -5.079 1.00 75.25 115 CYS A O 1
ATOM 869 N N . SER A 1 116 ? -12.755 -7.226 -3.170 1.00 69.19 116 SER A N 1
ATOM 870 C CA . SER A 1 116 ? -11.871 -6.221 -3.771 1.00 69.19 116 SER A CA 1
ATOM 871 C C . SER A 1 116 ? -10.619 -6.874 -4.351 1.00 69.19 116 SER A C 1
ATOM 873 O O . SER A 1 116 ? -10.261 -6.624 -5.500 1.00 69.19 116 SER A O 1
ATOM 875 N N . ALA A 1 117 ? -10.002 -7.801 -3.624 1.00 67.25 117 ALA A N 1
ATOM 876 C CA . ALA A 1 117 ? -8.813 -8.474 -4.115 1.00 67.25 117 ALA A CA 1
ATOM 877 C C . ALA A 1 117 ? -9.096 -9.384 -5.328 1.00 67.25 117 ALA A C 1
ATOM 879 O O . ALA A 1 117 ? -8.295 -9.427 -6.263 1.00 67.25 117 ALA A O 1
ATOM 880 N N . LEU A 1 118 ? -10.258 -10.049 -5.362 1.00 76.25 118 LEU A N 1
ATOM 881 C CA . LEU A 1 118 ? -10.700 -10.831 -6.522 1.00 76.25 118 LEU A CA 1
ATOM 882 C C . LEU A 1 118 ? -10.913 -9.936 -7.754 1.00 76.25 118 LEU A C 1
ATOM 884 O O . LEU A 1 118 ? -10.420 -10.243 -8.838 1.00 76.25 118 LEU A O 1
ATOM 888 N N . VAL A 1 119 ? -11.598 -8.802 -7.582 1.00 77.94 119 VAL A N 1
ATOM 889 C CA . VAL A 1 119 ? -11.826 -7.817 -8.652 1.00 77.94 119 VAL A CA 1
ATOM 890 C C . VAL A 1 119 ? -10.500 -7.243 -9.156 1.00 77.94 119 VAL A C 1
ATOM 892 O O . VAL A 1 119 ? -10.307 -7.117 -10.364 1.00 77.94 119 VAL A O 1
ATOM 895 N N . GLY A 1 120 ? -9.559 -6.956 -8.256 1.00 68.38 120 GLY A N 1
ATOM 896 C CA . GLY A 1 120 ? -8.236 -6.437 -8.606 1.00 68.38 120 GLY A CA 1
ATOM 897 C C . GLY A 1 120 ? -7.424 -7.439 -9.421 1.00 68.38 120 GLY A C 1
ATOM 898 O O . GLY A 1 120 ? -6.811 -7.067 -10.424 1.00 68.38 120 GLY A O 1
ATOM 899 N N . ALA A 1 121 ? -7.479 -8.721 -9.049 1.00 70.69 121 ALA A N 1
ATOM 900 C CA . ALA A 1 121 ? -6.852 -9.795 -9.812 1.00 70.69 121 ALA A CA 1
ATOM 901 C C . ALA A 1 121 ? -7.459 -9.917 -11.220 1.00 70.69 121 ALA A C 1
ATOM 903 O O . ALA A 1 121 ? -6.720 -9.943 -12.203 1.00 70.69 121 ALA A O 1
ATOM 904 N N . VAL A 1 122 ? -8.792 -9.917 -11.331 1.00 78.62 122 VAL A N 1
ATOM 905 C CA . VAL A 1 122 ? -9.491 -9.999 -12.624 1.00 78.62 122 VAL A CA 1
ATOM 906 C C . VAL A 1 122 ? -9.159 -8.803 -13.517 1.00 78.62 122 VAL A C 1
ATOM 908 O O . VAL A 1 122 ? -8.845 -8.994 -14.690 1.00 78.62 122 VAL A O 1
ATOM 911 N N . LEU A 1 123 ? -9.172 -7.581 -12.978 1.00 74.88 123 LEU A N 1
ATOM 912 C CA . LEU A 1 123 ? -8.826 -6.377 -13.737 1.00 74.88 123 LEU A CA 1
ATOM 913 C C . LEU A 1 123 ? -7.365 -6.381 -14.189 1.00 74.88 123 LEU A C 1
ATOM 915 O O . LEU A 1 123 ? -7.086 -6.038 -15.334 1.00 74.88 123 LEU A O 1
ATOM 919 N N . THR A 1 124 ? -6.440 -6.813 -13.329 1.00 68.94 124 THR A N 1
ATOM 920 C CA . THR A 1 124 ? -5.016 -6.925 -13.682 1.00 68.94 124 THR A CA 1
ATOM 921 C C . THR A 1 124 ? -4.812 -7.916 -14.825 1.00 68.94 124 THR A C 1
ATOM 923 O O . THR A 1 124 ? -4.137 -7.599 -15.803 1.00 68.94 124 THR A O 1
ATOM 926 N N . VAL A 1 125 ? -5.439 -9.094 -14.738 1.00 72.75 125 VAL A N 1
ATOM 927 C CA . VAL A 1 125 ? -5.411 -10.103 -15.807 1.00 72.75 125 VAL A CA 1
ATOM 928 C C . VAL A 1 125 ? -6.033 -9.545 -17.089 1.00 72.75 125 VAL A C 1
ATOM 930 O O . VAL A 1 125 ? -5.433 -9.666 -18.152 1.00 72.75 125 VAL A O 1
ATOM 933 N N . GLY A 1 126 ? -7.188 -8.882 -17.001 1.00 76.00 126 GLY A N 1
ATOM 934 C CA . GLY A 1 126 ? -7.858 -8.277 -18.154 1.00 76.00 126 GLY A CA 1
ATOM 935 C C . GLY A 1 126 ? -7.010 -7.212 -18.852 1.00 76.00 126 GLY A C 1
ATOM 936 O O . GLY A 1 126 ? -6.927 -7.203 -20.077 1.00 76.00 126 GLY A O 1
ATOM 937 N N . ILE A 1 127 ? -6.330 -6.355 -18.089 1.00 70.62 127 ILE A N 1
ATOM 938 C CA . ILE A 1 127 ? -5.444 -5.316 -18.633 1.00 70.62 127 ILE A CA 1
ATOM 939 C C . ILE A 1 127 ? -4.210 -5.935 -19.286 1.00 70.62 127 ILE A C 1
ATOM 941 O O . ILE A 1 127 ? -3.849 -5.532 -20.390 1.00 70.62 127 ILE A O 1
ATOM 945 N N . LEU A 1 128 ? -3.598 -6.942 -18.657 1.00 68.44 128 LEU A N 1
ATOM 946 C CA . LEU A 1 128 ? -2.476 -7.671 -19.251 1.00 68.44 128 LEU A CA 1
ATOM 947 C C . LEU A 1 128 ? -2.861 -8.337 -20.574 1.00 68.44 128 LEU A C 1
ATOM 949 O O . LEU A 1 128 ? -2.105 -8.236 -21.534 1.00 68.44 128 LEU A O 1
ATOM 953 N N . PHE A 1 129 ? -4.032 -8.975 -20.643 1.00 70.50 129 PHE A N 1
ATOM 954 C CA . PHE A 1 129 ? -4.528 -9.583 -21.880 1.00 70.50 129 PHE A CA 1
ATOM 955 C C . PHE A 1 129 ? -4.864 -8.547 -22.956 1.00 70.50 129 PHE A C 1
ATOM 957 O O . PHE A 1 129 ? -4.622 -8.791 -24.131 1.00 70.50 129 PHE A O 1
ATOM 964 N N . ALA A 1 130 ? -5.417 -7.394 -22.576 1.00 69.56 130 ALA A N 1
ATOM 965 C CA . ALA A 1 130 ? -5.805 -6.360 -23.532 1.00 69.56 130 ALA A CA 1
ATOM 966 C C . ALA A 1 130 ? -4.609 -5.576 -24.101 1.00 69.56 130 ALA A C 1
ATOM 968 O O . ALA A 1 130 ? -4.718 -5.008 -25.185 1.00 69.56 130 ALA A O 1
ATOM 969 N N . TRP A 1 131 ? -3.495 -5.493 -23.367 1.00 67.31 131 TRP A N 1
ATOM 970 C CA . TRP A 1 131 ? -2.339 -4.655 -23.717 1.00 67.31 131 TRP A CA 1
ATOM 971 C C . TRP A 1 131 ? -1.024 -5.440 -23.902 1.00 67.31 131 TRP A C 1
ATOM 973 O O . TRP A 1 131 ? 0.031 -4.818 -24.060 1.00 67.31 131 TR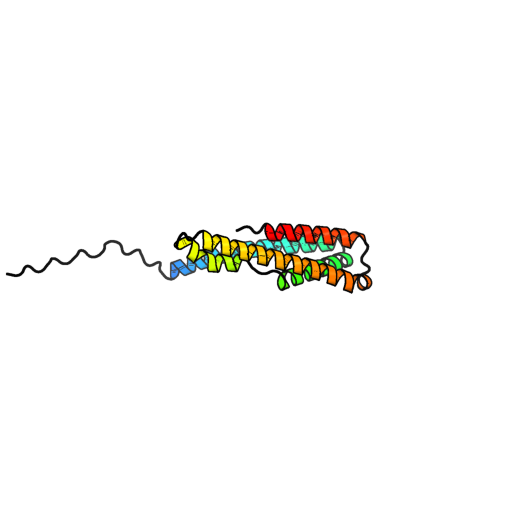P A O 1
ATOM 983 N N . SER A 1 132 ? -1.057 -6.781 -23.937 1.00 61.97 132 SER A N 1
ATOM 984 C CA . SER A 1 132 ? 0.136 -7.624 -24.150 1.00 61.97 132 SER A CA 1
ATOM 985 C C . SER A 1 132 ? 0.870 -7.289 -25.448 1.00 61.97 132 SER A C 1
ATOM 987 O O . SER A 1 132 ? 2.100 -7.190 -25.463 1.00 61.97 132 SER A O 1
ATOM 989 N N . ASP A 1 133 ? 0.110 -7.050 -26.516 1.00 57.84 133 ASP A N 1
ATOM 990 C CA . ASP A 1 133 ? 0.644 -6.859 -27.866 1.00 57.84 133 ASP A CA 1
ATOM 991 C C . ASP A 1 133 ? 1.193 -5.440 -28.073 1.00 57.84 133 ASP A C 1
ATOM 993 O O . ASP A 1 133 ? 2.139 -5.240 -28.833 1.00 57.84 133 ASP A O 1
ATOM 997 N N . GLY A 1 134 ? 0.656 -4.452 -27.347 1.00 58.34 134 GLY A N 1
ATOM 998 C CA . GLY A 1 134 ? 1.088 -3.053 -27.425 1.00 58.34 134 GLY A CA 1
ATOM 999 C C . GLY A 1 134 ? 2.396 -2.751 -26.685 1.00 58.34 134 GLY A C 1
ATOM 1000 O O . GLY A 1 134 ? 3.081 -1.790 -27.030 1.00 58.34 134 GLY A O 1
ATOM 1001 N N . PHE A 1 135 ? 2.766 -3.563 -25.687 1.00 55.03 135 PHE A N 1
ATOM 1002 C CA . PHE A 1 135 ? 3.951 -3.331 -24.849 1.00 55.03 135 PHE A CA 1
ATOM 1003 C C . PHE A 1 135 ? 5.128 -4.288 -25.112 1.00 55.03 135 PHE A C 1
ATOM 1005 O O . PHE A 1 135 ? 6.194 -4.090 -24.527 1.00 55.03 135 PHE A O 1
ATOM 1012 N N . GLY A 1 136 ? 4.979 -5.294 -25.985 1.00 55.47 136 GLY A N 1
ATOM 1013 C CA . GLY A 1 136 ? 6.049 -6.262 -26.275 1.00 55.47 136 GLY A CA 1
ATOM 1014 C C . GLY A 1 136 ? 6.477 -7.0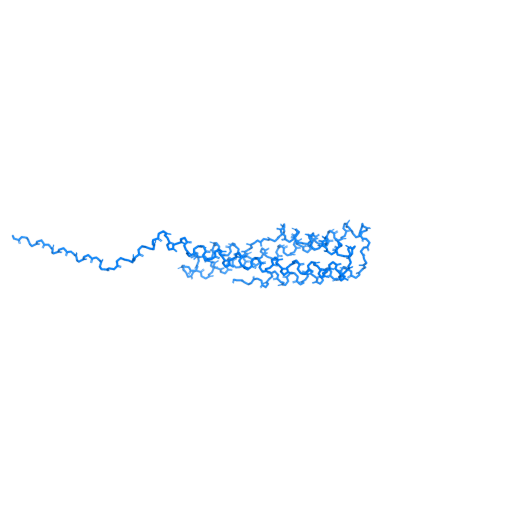54 -25.035 1.00 55.47 136 GLY A C 1
ATOM 1015 O O . GLY A 1 136 ? 7.668 -7.252 -24.799 1.00 55.47 136 GLY A O 1
ATOM 1016 N N . ILE A 1 137 ? 5.505 -7.431 -24.199 1.00 55.72 137 ILE A N 1
ATOM 1017 C CA . ILE A 1 137 ? 5.748 -7.995 -22.870 1.00 55.72 137 ILE A CA 1
ATOM 1018 C C . ILE A 1 137 ? 6.257 -9.441 -22.997 1.00 55.72 137 ILE A C 1
ATOM 1020 O O . ILE A 1 137 ? 5.534 -10.299 -23.505 1.00 55.72 137 ILE A O 1
ATOM 1024 N N . PRO A 1 138 ? 7.478 -9.751 -22.525 1.00 57.31 138 PRO A N 1
ATOM 1025 C CA . PRO A 1 138 ? 8.015 -11.101 -22.602 1.00 57.31 138 PRO A CA 1
ATOM 1026 C C . PRO A 1 138 ? 7.323 -12.034 -21.575 1.00 57.31 138 PRO A C 1
ATOM 1028 O O . PRO A 1 138 ? 6.858 -11.579 -20.525 1.00 57.31 138 PRO A O 1
ATOM 1031 N N . PRO A 1 139 ? 7.225 -13.351 -21.849 1.00 60.41 139 PRO A N 1
ATOM 1032 C CA . PRO A 1 139 ? 6.384 -14.304 -21.100 1.00 60.41 139 PRO A CA 1
ATOM 1033 C C . PRO A 1 139 ? 6.759 -14.494 -19.616 1.00 60.41 139 PRO A C 1
ATOM 1035 O O . PRO A 1 139 ? 5.965 -15.007 -18.829 1.00 60.41 139 PRO A O 1
ATOM 1038 N N . ASN A 1 140 ? 7.944 -14.043 -19.207 1.00 58.88 140 ASN A N 1
ATOM 1039 C CA . ASN A 1 140 ? 8.391 -13.953 -17.816 1.00 58.88 140 ASN A CA 1
ATOM 1040 C C . ASN A 1 140 ? 7.593 -12.928 -16.985 1.00 58.88 140 ASN A C 1
ATOM 1042 O O . ASN A 1 140 ? 7.347 -13.180 -15.805 1.00 58.88 140 ASN A O 1
ATOM 1046 N N . LEU A 1 141 ? 7.090 -11.845 -17.590 1.00 59.88 141 LEU A N 1
ATOM 1047 C CA . LEU A 1 141 ? 6.361 -10.796 -16.862 1.00 59.88 141 LEU A CA 1
ATOM 1048 C C . LEU A 1 141 ? 4.999 -11.271 -16.332 1.00 59.88 141 LEU A C 1
ATOM 1050 O O . LEU A 1 141 ? 4.504 -10.764 -15.327 1.00 59.88 141 LEU A O 1
ATOM 1054 N N . MET A 1 142 ? 4.392 -12.269 -16.979 1.00 60.22 142 MET A N 1
ATOM 1055 C CA . MET A 1 142 ? 3.110 -12.832 -16.551 1.00 60.22 142 MET A CA 1
ATOM 1056 C C . MET A 1 142 ? 3.249 -13.611 -15.239 1.00 60.22 142 MET A C 1
ATOM 1058 O O . MET A 1 142 ? 2.383 -13.521 -14.370 1.00 60.22 142 MET A O 1
ATOM 1062 N N . ARG A 1 143 ? 4.375 -14.317 -15.059 1.00 65.56 143 ARG A N 1
ATOM 1063 C CA . ARG A 1 143 ? 4.698 -15.008 -13.805 1.00 65.56 143 ARG A CA 1
ATOM 1064 C C . ARG A 1 143 ? 5.000 -14.010 -12.694 1.00 65.56 143 ARG A C 1
ATOM 1066 O O . ARG A 1 143 ? 4.470 -14.163 -11.597 1.00 65.56 143 ARG A O 1
ATOM 1073 N N . ASP A 1 144 ? 5.775 -12.976 -13.002 1.00 61.78 144 ASP A N 1
ATOM 1074 C CA . ASP A 1 144 ? 6.116 -11.923 -12.043 1.00 61.78 144 ASP A CA 1
ATOM 1075 C C . ASP A 1 144 ? 4.877 -11.130 -11.617 1.00 61.78 144 ASP A C 1
ATOM 1077 O O . ASP A 1 144 ? 4.718 -10.833 -10.437 1.00 61.78 144 ASP A O 1
ATOM 1081 N N . THR A 1 145 ? 3.941 -10.874 -12.535 1.00 65.12 145 THR A N 1
ATOM 1082 C CA . THR A 1 145 ? 2.681 -10.190 -12.209 1.00 65.12 145 THR A CA 1
ATOM 1083 C C . THR A 1 145 ? 1.741 -11.075 -11.396 1.00 65.12 145 THR A C 1
ATOM 1085 O O . THR A 1 145 ? 1.074 -10.580 -10.494 1.00 65.12 145 THR A O 1
ATOM 1088 N N . LEU A 1 146 ? 1.710 -12.387 -11.651 1.00 66.69 146 LEU A N 1
ATOM 1089 C CA . LEU A 1 146 ? 0.975 -13.345 -10.817 1.00 66.69 146 LEU A CA 1
ATOM 1090 C C . LEU A 1 146 ? 1.541 -13.399 -9.398 1.00 66.69 146 LEU A C 1
ATOM 1092 O O . LEU A 1 146 ? 0.783 -13.334 -8.432 1.00 66.69 146 LEU A O 1
ATOM 1096 N N . ILE A 1 147 ? 2.867 -13.475 -9.268 1.00 71.81 147 ILE A N 1
ATOM 1097 C CA . ILE A 1 147 ? 3.547 -13.446 -7.970 1.00 71.81 147 ILE A CA 1
ATOM 1098 C C . ILE A 1 147 ? 3.269 -12.114 -7.276 1.00 71.81 147 ILE A C 1
ATOM 1100 O O . ILE A 1 147 ? 2.887 -12.115 -6.111 1.00 71.81 147 ILE A O 1
ATOM 1104 N N . PHE A 1 148 ? 3.381 -10.993 -7.988 1.00 66.31 148 PHE A N 1
ATOM 1105 C CA . PHE A 1 148 ? 3.078 -9.670 -7.456 1.00 66.31 148 PHE A CA 1
ATOM 1106 C C . PHE A 1 148 ? 1.620 -9.563 -7.003 1.00 66.31 148 PHE A C 1
ATOM 1108 O O . PHE A 1 148 ? 1.376 -9.133 -5.885 1.00 66.31 148 PHE A O 1
ATOM 1115 N N . ALA A 1 149 ? 0.652 -10.029 -7.796 1.00 66.06 149 ALA A N 1
ATOM 1116 C CA . ALA A 1 149 ? -0.764 -10.027 -7.435 1.00 66.06 149 ALA A CA 1
ATOM 1117 C C . ALA A 1 149 ? -1.047 -10.891 -6.196 1.00 66.06 149 ALA A C 1
ATOM 1119 O O . ALA A 1 149 ? -1.784 -10.461 -5.311 1.00 66.06 149 ALA A O 1
ATOM 1120 N N . VAL A 1 150 ? -0.430 -12.074 -6.095 1.00 68.19 150 VAL A N 1
ATOM 1121 C CA . VAL A 1 150 ? -0.531 -12.956 -4.918 1.00 68.19 150 VAL A CA 1
ATOM 1122 C C . VAL A 1 150 ? 0.109 -12.310 -3.688 1.00 68.19 150 VAL A C 1
ATOM 1124 O O . VAL A 1 150 ? -0.490 -12.315 -2.612 1.00 68.19 150 VAL A O 1
ATOM 1127 N N . VAL A 1 151 ? 1.292 -11.710 -3.836 1.00 68.75 151 VAL A N 1
ATOM 1128 C CA . VAL A 1 151 ? 1.962 -10.967 -2.761 1.00 68.75 151 VAL A CA 1
ATOM 1129 C C . VAL A 1 151 ? 1.094 -9.794 -2.322 1.00 68.75 151 VAL A C 1
ATOM 1131 O O . VAL A 1 151 ? 0.882 -9.630 -1.128 1.00 68.75 151 VAL A O 1
ATOM 1134 N N . GLN A 1 152 ? 0.505 -9.040 -3.249 1.00 61.19 152 GLN A N 1
ATOM 1135 C CA . GLN A 1 152 ? -0.345 -7.897 -2.929 1.00 61.19 152 GLN A CA 1
ATOM 1136 C C . GLN A 1 152 ? -1.644 -8.317 -2.235 1.00 61.19 152 GLN A C 1
ATOM 1138 O O . GLN A 1 152 ? -2.060 -7.665 -1.280 1.00 61.19 152 GLN A O 1
ATOM 1143 N N . LEU A 1 153 ? -2.226 -9.449 -2.640 1.00 61.84 153 LEU A N 1
ATOM 1144 C CA . LEU A 1 153 ? -3.336 -10.117 -1.953 1.00 61.84 153 LEU A CA 1
ATOM 1145 C C . LEU A 1 153 ? -2.991 -10.440 -0.493 1.00 61.84 153 LEU A C 1
ATOM 1147 O O . LEU A 1 153 ? -3.808 -10.205 0.396 1.00 61.84 153 LEU A O 1
ATOM 1151 N N . ILE A 1 154 ? -1.782 -10.945 -0.237 1.00 63.66 154 ILE A N 1
ATOM 1152 C CA . ILE A 1 154 ? -1.299 -11.256 1.115 1.00 63.66 154 ILE A CA 1
ATOM 1153 C C . ILE A 1 154 ? -0.968 -9.970 1.888 1.00 63.66 154 ILE A C 1
ATOM 1155 O O . ILE A 1 154 ? -1.324 -9.850 3.054 1.00 63.66 154 ILE A O 1
ATOM 1159 N N . THR A 1 155 ? -0.339 -8.976 1.263 1.00 63.22 155 THR A N 1
ATOM 1160 C CA . THR A 1 155 ? 0.046 -7.716 1.915 1.00 63.22 155 THR A CA 1
ATOM 1161 C C . THR A 1 155 ? -1.163 -6.870 2.306 1.00 63.22 155 THR A C 1
ATOM 1163 O O . THR A 1 155 ? -1.167 -6.312 3.399 1.00 63.22 155 THR A O 1
ATOM 1166 N N . ILE A 1 156 ? -2.207 -6.807 1.473 1.00 53.97 156 ILE A N 1
ATOM 1167 C CA . ILE A 1 156 ? -3.455 -6.096 1.802 1.00 53.97 156 ILE A CA 1
ATOM 1168 C C . ILE A 1 156 ? -4.130 -6.738 3.027 1.00 53.97 156 ILE A C 1
ATOM 1170 O O . ILE A 1 156 ? -4.607 -6.024 3.908 1.00 53.97 156 ILE A O 1
ATOM 1174 N N . ARG A 1 157 ? -4.074 -8.075 3.141 1.00 52.00 157 ARG A N 1
ATOM 1175 C CA . ARG A 1 157 ? -4.552 -8.841 4.310 1.00 52.00 157 ARG A CA 1
ATOM 1176 C C . ARG A 1 157 ? -3.721 -8.613 5.575 1.00 52.00 157 ARG A C 1
ATOM 1178 O O . ARG A 1 157 ? -4.232 -8.816 6.671 1.00 52.00 157 ARG A O 1
ATOM 1185 N N . SER A 1 158 ? -2.460 -8.211 5.425 1.00 40.50 158 SER A N 1
ATOM 1186 C CA . SER A 1 158 ? -1.534 -7.931 6.527 1.00 40.50 158 SER A CA 1
ATOM 1187 C C . SER A 1 158 ? -1.667 -6.523 7.096 1.00 40.50 158 SER A C 1
ATOM 1189 O O . SER A 1 158 ? -0.863 -6.175 7.952 1.00 40.50 158 SER A O 1
ATOM 1191 N N . THR A 1 159 ? -2.643 -5.723 6.653 1.00 39.50 159 THR A N 1
ATOM 1192 C CA . THR A 1 159 ? -3.126 -4.559 7.410 1.00 39.50 159 THR A CA 1
ATOM 1193 C C . THR A 1 159 ? -4.152 -5.094 8.408 1.00 39.50 159 THR A C 1
ATOM 1195 O O . THR A 1 159 ? -5.319 -5.259 8.046 1.00 39.50 159 THR A O 1
ATOM 1198 N N . PRO A 1 160 ? -3.733 -5.506 9.616 1.00 41.75 160 PRO A N 1
ATOM 1199 C CA . PRO A 1 160 ? -4.594 -6.238 10.521 1.00 41.75 160 PRO A CA 1
ATOM 1200 C C . PRO A 1 160 ? -5.410 -5.223 11.328 1.00 41.75 160 PRO A C 1
ATOM 1202 O O . PRO A 1 160 ? -4.875 -4.193 11.725 1.00 41.75 160 PRO A O 1
ATOM 1205 N N . LEU A 1 161 ? -6.686 -5.558 11.532 1.00 42.03 161 LEU A N 1
ATOM 1206 C CA . LEU A 1 161 ? -7.483 -5.342 12.751 1.00 42.03 161 LEU A CA 1
ATOM 1207 C C . LEU A 1 161 ? -7.233 -4.056 13.560 1.00 42.03 161 LEU A C 1
ATOM 1209 O O . LEU A 1 161 ? -6.190 -3.959 14.244 1.00 42.03 161 LEU A O 1
#